Protein AF-A0A949ITB5-F1 (afdb_monomer_lite)

Secondary structure (DSSP, 8-state):
--HHHHHHHHGGGTT-B--EEEEEEEEEETTEEEEEEEEEEPTT-HHHHHHHHHHHHTT-EEEEE-TT--------TTEEEEEEEE-TTS-EEEEEEEE-

Sequence (100 aa):
MNHNGITALFNKFAGREIQVVENARTMNIGGQTCTFDEVSPVNGEPTLKEMEKTANDNGLRLRVWFPGTVGTMDLRMDRVNVRVSKAPDGKWRVGGISIG

Structure (mmCIF, N/CA/C/O backbone):
data_AF-A0A949ITB5-F1
#
_entry.id   AF-A0A949ITB5-F1
#
loop_
_atom_site.group_PDB
_atom_site.id
_atom_site.type_symbol
_atom_site.label_atom_id
_atom_site.label_alt_id
_atom_site.label_comp_id
_atom_site.label_asym_id
_atom_site.label_entity_id
_atom_site.label_seq_id
_atom_site.pdbx_PDB_ins_code
_atom_site.Cartn_x
_atom_site.Cartn_y
_atom_site.Cartn_z
_atom_site.occupancy
_atom_site.B_iso_or_equiv
_atom_site.auth_seq_id
_atom_site.auth_comp_id
_atom_site.auth_asym_id
_atom_site.auth_atom_id
_atom_site.pdbx_PDB_model_num
ATOM 1 N N . MET A 1 1 ? -2.264 -11.986 20.766 1.00 56.84 1 MET A N 1
ATOM 2 C CA . MET A 1 1 ? -2.896 -11.078 19.783 1.00 56.84 1 MET A CA 1
ATOM 3 C C . MET A 1 1 ? -4.024 -11.830 19.086 1.00 56.84 1 MET A C 1
ATOM 5 O O . MET A 1 1 ? -3.796 -12.953 18.652 1.00 56.84 1 MET A O 1
ATOM 9 N N . ASN A 1 2 ? -5.239 -11.277 19.048 1.00 61.72 2 ASN A N 1
ATOM 10 C CA . ASN A 1 2 ? -6.380 -11.920 18.387 1.00 61.72 2 ASN A CA 1
ATOM 11 C C . ASN A 1 2 ? -6.330 -11.620 16.879 1.00 61.72 2 ASN A C 1
ATOM 13 O O . ASN A 1 2 ? -6.561 -10.483 16.472 1.00 61.72 2 ASN A O 1
ATOM 17 N N . HIS A 1 3 ? -6.029 -12.633 16.066 1.00 60.22 3 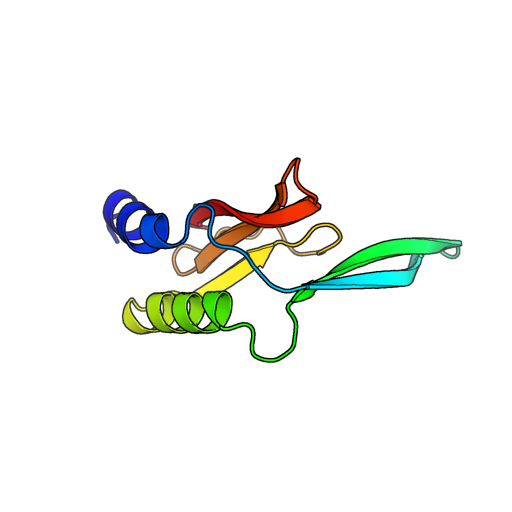HIS A N 1
ATOM 18 C CA . HIS A 1 3 ? -5.871 -12.500 14.613 1.00 60.22 3 HIS A CA 1
ATOM 19 C C . HIS A 1 3 ? -7.152 -11.990 13.934 1.00 60.22 3 HIS A C 1
ATOM 21 O O . HIS A 1 3 ? -7.080 -11.145 13.046 1.00 60.22 3 HIS A O 1
ATOM 27 N N . ASN A 1 4 ? -8.327 -12.401 14.425 1.00 64.19 4 ASN A N 1
ATOM 28 C CA . ASN A 1 4 ? -9.616 -11.967 13.880 1.00 64.19 4 ASN A CA 1
ATOM 29 C C . ASN A 1 4 ? -9.887 -10.475 14.134 1.00 64.19 4 ASN A C 1
ATOM 31 O O . ASN A 1 4 ? -10.516 -9.813 13.312 1.00 64.19 4 ASN A O 1
ATOM 35 N N . GLY A 1 5 ? -9.379 -9.929 15.245 1.00 75.31 5 GLY A N 1
ATOM 36 C CA . GLY A 1 5 ? -9.515 -8.507 15.568 1.00 75.31 5 GLY A CA 1
ATOM 37 C C . GLY A 1 5 ? -8.671 -7.611 14.661 1.00 75.31 5 GLY A C 1
ATOM 38 O O . GLY A 1 5 ? -9.131 -6.548 14.254 1.00 75.31 5 GLY A O 1
ATOM 39 N N . ILE A 1 6 ? -7.466 -8.056 14.289 1.00 73.62 6 ILE A N 1
ATOM 40 C CA . ILE A 1 6 ? -6.570 -7.272 13.427 1.00 73.62 6 ILE A CA 1
ATOM 41 C C . ILE A 1 6 ? -7.066 -7.283 11.980 1.00 73.62 6 ILE A C 1
ATOM 43 O O . ILE A 1 6 ? -7.112 -6.235 11.341 1.00 73.62 6 ILE A O 1
ATOM 47 N N . THR A 1 7 ? -7.513 -8.431 11.464 1.00 73.94 7 THR A N 1
ATOM 48 C CA . THR A 1 7 ? -8.136 -8.470 10.133 1.00 73.94 7 THR A CA 1
ATOM 49 C C . THR A 1 7 ? -9.365 -7.557 10.080 1.00 73.94 7 THR A C 1
ATOM 51 O O . THR A 1 7 ? -9.491 -6.757 9.156 1.00 73.94 7 THR A O 1
ATOM 54 N N . ALA A 1 8 ? -10.223 -7.580 11.107 1.00 82.38 8 ALA A N 1
ATOM 55 C CA . ALA A 1 8 ? -11.374 -6.680 11.189 1.00 82.38 8 ALA A CA 1
ATOM 56 C C . ALA A 1 8 ? -10.973 -5.192 11.237 1.00 82.38 8 ALA A C 1
ATOM 58 O O . ALA A 1 8 ? -11.584 -4.375 10.550 1.00 82.38 8 ALA A O 1
ATOM 59 N N . LEU A 1 9 ? -9.920 -4.846 11.986 1.00 86.62 9 LEU A N 1
ATOM 60 C CA . LEU A 1 9 ? -9.386 -3.483 12.074 1.00 86.62 9 LEU A CA 1
ATOM 61 C C . LEU A 1 9 ? -8.956 -2.938 10.704 1.00 86.62 9 LEU A C 1
ATOM 63 O O . LEU A 1 9 ? -9.179 -1.764 10.403 1.00 86.62 9 LEU A O 1
ATOM 67 N N . PHE A 1 10 ? -8.352 -3.788 9.874 1.00 89.88 10 PHE A N 1
ATOM 68 C CA . PHE A 1 10 ? -7.836 -3.396 8.566 1.00 89.88 10 PHE A CA 1
ATOM 69 C C . PHE A 1 10 ? -8.849 -3.544 7.422 1.00 89.88 10 PHE A C 1
ATOM 71 O O . PHE A 1 10 ? -8.657 -2.937 6.368 1.00 89.88 10 PHE A O 1
ATOM 78 N N . ASN A 1 11 ? -9.969 -4.247 7.624 1.00 87.94 11 ASN A N 1
ATOM 79 C CA . ASN A 1 11 ? -11.026 -4.381 6.613 1.00 87.94 11 ASN A CA 1
ATOM 80 C C . ASN A 1 11 ? -11.597 -3.033 6.141 1.00 87.94 11 ASN A C 1
ATOM 82 O O . ASN A 1 11 ? -12.039 -2.936 5.000 1.00 87.94 11 ASN A O 1
ATOM 86 N N . LYS A 1 12 ? -11.523 -1.966 6.954 1.00 91.06 12 LYS A N 1
ATOM 87 C CA . LYS A 1 12 ? -11.920 -0.603 6.540 1.00 91.06 12 LYS A CA 1
ATOM 88 C C . LYS A 1 12 ? -11.114 -0.049 5.352 1.00 91.06 12 LYS A C 1
ATOM 90 O O . LYS A 1 12 ? -11.519 0.944 4.744 1.00 91.06 12 LYS A O 1
ATOM 95 N N . PHE A 1 13 ? -9.963 -0.655 5.056 1.00 94.31 13 PHE A N 1
ATOM 96 C CA . PHE A 1 13 ? -9.096 -0.291 3.940 1.00 94.31 13 PHE A CA 1
ATOM 97 C C . PHE A 1 13 ? -9.331 -1.143 2.693 1.00 94.31 13 PHE A C 1
ATOM 99 O O . PHE A 1 13 ? -8.859 -0.763 1.626 1.00 94.31 13 PHE A O 1
ATOM 106 N N . ALA A 1 14 ? -10.050 -2.265 2.793 1.00 92.25 14 ALA A N 1
ATOM 107 C CA . ALA A 1 14 ? -10.295 -3.144 1.656 1.00 92.25 14 ALA A CA 1
ATOM 108 C C . ALA A 1 14 ? -10.993 -2.383 0.516 1.00 92.25 14 ALA A C 1
ATOM 110 O O . ALA A 1 14 ? -11.969 -1.664 0.730 1.00 92.25 14 ALA A O 1
ATOM 111 N N . GLY A 1 15 ? -10.463 -2.509 -0.701 1.00 93.69 15 GLY A N 1
ATOM 112 C CA . GLY A 1 15 ? -10.978 -1.828 -1.889 1.00 93.69 15 GLY A CA 1
ATOM 113 C C . GLY A 1 15 ? -10.660 -0.332 -1.981 1.00 93.69 15 GLY A C 1
ATOM 114 O O . GLY A 1 15 ? -10.995 0.280 -2.999 1.00 93.69 15 GLY A O 1
ATOM 115 N N . ARG A 1 16 ? -9.998 0.273 -0.983 1.00 96.19 16 ARG A N 1
ATOM 116 C CA . ARG A 1 16 ? -9.557 1.669 -1.091 1.00 96.19 16 ARG A CA 1
ATOM 117 C C . ARG A 1 16 ? -8.503 1.818 -2.178 1.00 96.19 16 ARG A C 1
ATOM 119 O O . ARG A 1 16 ? -7.643 0.953 -2.346 1.00 96.19 16 ARG A O 1
ATOM 126 N N . GLU A 1 17 ? -8.609 2.920 -2.907 1.00 96.56 17 GLU A N 1
ATOM 127 C CA . GLU A 1 17 ? -7.696 3.276 -3.984 1.00 96.56 17 GLU A CA 1
ATOM 128 C C . GLU A 1 17 ? -6.338 3.703 -3.418 1.00 96.56 17 GLU A C 1
ATOM 130 O O . GLU A 1 17 ? -6.273 4.442 -2.436 1.00 96.56 17 GLU A O 1
ATOM 135 N N . ILE A 1 18 ? -5.266 3.226 -4.046 1.00 96.56 18 ILE A N 1
ATOM 136 C CA . ILE A 1 18 ? -3.880 3.589 -3.758 1.00 96.56 18 ILE A CA 1
ATOM 137 C C . ILE A 1 18 ? -3.345 4.307 -4.988 1.00 96.56 18 ILE A C 1
ATOM 139 O O . ILE A 1 18 ? -3.374 3.763 -6.091 1.00 96.56 18 ILE A O 1
ATOM 143 N N . GLN A 1 19 ? -2.831 5.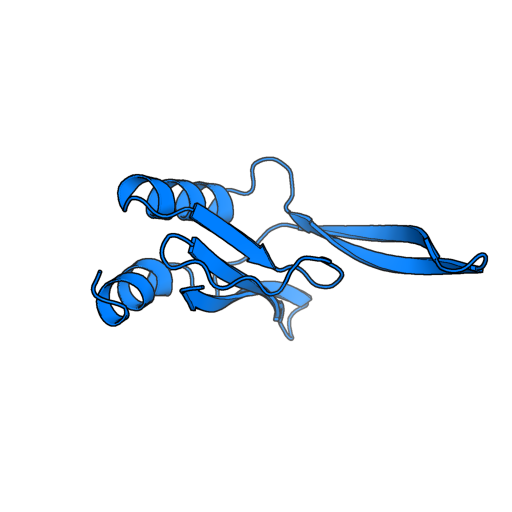517 -4.809 1.00 95.62 19 GLN A N 1
ATOM 144 C CA . GLN A 1 19 ? -2.142 6.215 -5.888 1.00 95.62 19 GLN A CA 1
ATOM 145 C C . GLN A 1 19 ? -0.731 5.647 -6.037 1.00 95.62 19 GLN A C 1
ATOM 147 O O . GLN A 1 19 ? 0.026 5.568 -5.066 1.00 95.62 19 GLN A O 1
ATOM 152 N N . VAL A 1 20 ? -0.370 5.259 -7.257 1.00 94.50 20 VAL A N 1
ATOM 153 C CA . VAL A 1 20 ? 0.916 4.622 -7.553 1.00 94.50 20 VAL A CA 1
ATOM 154 C C . VAL A 1 20 ? 1.609 5.279 -8.737 1.00 94.50 20 VAL A C 1
ATOM 156 O O . VAL A 1 20 ? 0.981 5.950 -9.555 1.00 94.50 20 VAL A O 1
ATOM 159 N N . VAL A 1 21 ? 2.905 5.023 -8.835 1.00 92.81 21 VAL A N 1
ATOM 160 C CA . VAL A 1 21 ? 3.728 5.238 -10.015 1.00 92.81 21 VAL A CA 1
ATOM 161 C C . VAL A 1 21 ? 4.092 3.862 -10.569 1.00 92.81 21 VAL A C 1
ATOM 163 O O . VAL A 1 21 ? 4.631 3.014 -9.855 1.00 92.81 21 VAL A O 1
ATOM 166 N N . GLU A 1 22 ? 3.768 3.635 -11.838 1.00 91.31 22 GLU A N 1
ATOM 167 C CA . GLU A 1 22 ? 4.200 2.453 -12.585 1.00 91.31 22 GLU A CA 1
ATOM 168 C C . GLU A 1 22 ? 5.534 2.786 -13.263 1.00 91.31 22 GLU A C 1
ATOM 170 O O . GLU A 1 22 ? 5.638 3.772 -13.992 1.00 91.31 22 GLU A O 1
ATOM 175 N N . ASN A 1 23 ? 6.564 1.994 -12.984 1.00 87.75 23 ASN A N 1
ATOM 176 C CA . ASN A 1 23 ? 7.925 2.175 -13.473 1.00 87.75 23 ASN A CA 1
ATOM 177 C C . ASN A 1 23 ? 8.432 0.880 -14.116 1.00 87.75 23 ASN A C 1
ATOM 179 O O . ASN A 1 23 ? 7.915 -0.203 -13.859 1.00 87.75 23 ASN A O 1
ATOM 183 N N . ALA A 1 24 ? 9.498 0.983 -14.907 1.00 86.62 24 ALA A N 1
ATOM 184 C CA . ALA A 1 24 ? 10.267 -0.171 -15.352 1.00 86.62 24 ALA A CA 1
ATOM 185 C C . ALA A 1 24 ? 11.579 -0.223 -14.569 1.00 86.62 24 ALA A C 1
ATOM 187 O O . ALA A 1 24 ? 12.362 0.732 -14.580 1.00 86.62 24 ALA A O 1
ATOM 188 N N . ARG A 1 25 ? 11.840 -1.347 -13.905 1.00 84.12 25 ARG A N 1
ATOM 189 C CA . ARG A 1 25 ? 13.087 -1.580 -13.184 1.00 84.12 25 ARG A CA 1
ATOM 190 C C . ARG A 1 25 ? 13.959 -2.539 -13.969 1.00 84.12 25 ARG A C 1
ATOM 192 O O . ARG A 1 25 ? 13.537 -3.630 -14.333 1.00 84.12 25 ARG A O 1
ATOM 199 N N . THR A 1 26 ? 15.201 -2.128 -14.203 1.00 88.06 26 THR A N 1
ATOM 200 C CA . THR A 1 26 ? 16.209 -2.958 -14.865 1.00 88.06 26 THR A CA 1
ATOM 201 C C . THR A 1 26 ? 17.248 -3.416 -13.849 1.00 88.06 26 THR A C 1
ATOM 203 O O . THR A 1 26 ? 17.780 -2.604 -13.091 1.00 88.06 26 THR A O 1
ATOM 206 N N . MET A 1 27 ? 17.528 -4.718 -13.812 1.00 86.69 27 MET A N 1
ATOM 207 C CA . MET A 1 27 ? 18.486 -5.338 -12.896 1.00 86.69 27 MET A CA 1
ATOM 208 C C . MET A 1 27 ? 19.341 -6.380 -13.609 1.00 86.69 27 MET A C 1
ATOM 210 O O . MET A 1 27 ? 18.838 -7.123 -14.445 1.00 86.69 27 MET A O 1
ATOM 214 N N . ASN A 1 28 ? 20.609 -6.497 -13.213 1.00 89.62 28 ASN A N 1
ATOM 215 C CA . ASN A 1 28 ? 21.445 -7.625 -13.611 1.00 89.62 28 ASN A CA 1
ATOM 216 C C . ASN A 1 28 ? 21.213 -8.809 -12.667 1.00 89.62 28 ASN A C 1
ATOM 218 O O . ASN A 1 28 ? 21.558 -8.736 -11.486 1.00 89.62 28 ASN A O 1
ATOM 222 N N . ILE A 1 29 ? 20.643 -9.896 -13.186 1.00 84.19 29 ILE A N 1
ATOM 223 C CA . ILE A 1 29 ? 20.378 -11.141 -12.455 1.00 84.19 29 ILE A CA 1
ATOM 224 C C . ILE A 1 29 ? 21.144 -12.260 -13.160 1.00 84.19 29 ILE A C 1
ATOM 226 O O . ILE A 1 29 ? 20.922 -12.524 -14.336 1.00 84.19 29 ILE A O 1
ATOM 230 N N . GLY A 1 30 ? 22.092 -12.897 -12.466 1.00 84.19 30 GLY A N 1
ATOM 231 C CA . GLY A 1 30 ? 22.876 -13.999 -13.042 1.00 84.19 30 GLY A CA 1
ATOM 232 C C . GLY A 1 30 ? 23.689 -13.619 -14.291 1.00 84.19 30 GLY A C 1
ATOM 233 O O . GLY A 1 30 ? 23.910 -14.463 -15.149 1.00 84.19 30 GLY A O 1
ATOM 234 N N . GLY A 1 31 ? 24.100 -12.351 -14.418 1.00 90.38 31 GLY A N 1
ATOM 235 C CA . GLY A 1 31 ? 24.827 -11.841 -15.589 1.00 90.38 31 GLY A CA 1
ATOM 236 C C . GLY A 1 31 ? 23.944 -11.436 -16.776 1.00 90.38 31 GLY A C 1
ATOM 237 O O . GLY A 1 31 ? 24.479 -11.022 -17.801 1.00 90.38 31 GLY A O 1
ATOM 238 N N . GLN A 1 32 ? 22.617 -11.521 -16.648 1.00 89.56 32 GLN A N 1
ATOM 239 C CA . GLN A 1 32 ? 21.661 -11.058 -17.655 1.00 89.56 32 GLN A CA 1
ATOM 240 C C . GLN A 1 32 ? 20.946 -9.786 -17.193 1.00 89.56 32 GLN A C 1
ATOM 242 O O . GLN A 1 32 ? 20.502 -9.697 -16.047 1.00 89.56 32 GLN A O 1
ATOM 247 N N . THR A 1 33 ? 20.803 -8.820 -18.102 1.00 92.69 33 THR A N 1
ATOM 248 C CA . THR A 1 33 ? 19.982 -7.625 -17.888 1.00 92.69 33 THR A CA 1
ATOM 249 C C . THR A 1 33 ? 18.508 -7.997 -18.026 1.00 92.69 33 THR A C 1
ATOM 251 O O . THR A 1 33 ? 18.043 -8.298 -19.125 1.00 92.69 33 THR A O 1
ATOM 254 N N . CYS A 1 34 ? 17.767 -7.950 -16.923 1.00 86.56 34 CYS A N 1
ATOM 255 C CA . CYS A 1 34 ? 16.330 -8.200 -16.878 1.00 86.56 34 CYS A CA 1
ATOM 256 C C . CYS A 1 34 ? 15.587 -6.895 -16.579 1.00 86.56 34 CYS A C 1
ATOM 258 O O . CYS A 1 34 ? 15.925 -6.204 -15.617 1.00 86.56 34 CYS A O 1
ATOM 260 N N . THR A 1 35 ? 14.550 -6.587 -17.356 1.00 87.81 35 THR A N 1
ATOM 261 C CA . THR A 1 35 ? 13.632 -5.471 -17.092 1.00 87.81 35 THR A CA 1
ATOM 262 C C . THR A 1 35 ? 12.279 -6.024 -16.671 1.00 87.81 35 THR A C 1
ATOM 264 O O . THR A 1 35 ? 11.770 -6.954 -17.295 1.00 87.81 35 THR A O 1
ATOM 267 N N . PHE A 1 36 ? 11.707 -5.470 -15.610 1.00 84.69 36 PHE A N 1
ATOM 268 C CA . PHE A 1 36 ? 10.397 -5.855 -15.103 1.00 84.69 36 PHE A CA 1
ATOM 269 C C . PHE A 1 36 ? 9.609 -4.633 -14.640 1.00 84.69 36 PHE A C 1
ATOM 271 O O . PHE A 1 36 ? 10.186 -3.623 -14.230 1.00 84.69 36 PHE A O 1
ATOM 278 N N . ASP A 1 37 ? 8.286 -4.747 -14.703 1.00 85.56 37 ASP A N 1
ATOM 279 C CA . ASP A 1 37 ? 7.383 -3.716 -14.209 1.00 85.56 37 ASP A CA 1
ATOM 280 C C . ASP A 1 37 ? 7.480 -3.641 -12.681 1.00 85.56 37 ASP A C 1
ATOM 282 O O . ASP A 1 37 ? 7.359 -4.644 -11.969 1.00 85.56 37 ASP A O 1
ATOM 286 N N . GLU A 1 38 ? 7.708 -2.436 -12.174 1.00 87.25 38 GLU A N 1
ATOM 287 C CA . GLU A 1 38 ? 7.757 -2.120 -10.754 1.00 87.25 38 GLU A CA 1
ATOM 288 C C . GLU A 1 38 ? 6.680 -1.088 -10.442 1.00 87.25 38 GLU A C 1
ATOM 290 O O . GLU A 1 38 ? 6.544 -0.067 -11.113 1.00 87.25 38 GLU A O 1
ATOM 295 N N . VAL A 1 39 ? 5.913 -1.347 -9.391 1.00 91.06 39 VAL A N 1
ATOM 296 C CA . VAL A 1 39 ? 4.863 -0.438 -8.941 1.00 91.06 39 VAL A CA 1
ATOM 297 C C . VAL A 1 39 ? 5.211 0.041 -7.547 1.00 91.06 39 VAL A C 1
ATOM 299 O O . VAL A 1 39 ? 5.469 -0.761 -6.650 1.00 91.06 39 VAL A O 1
ATOM 302 N N . SER A 1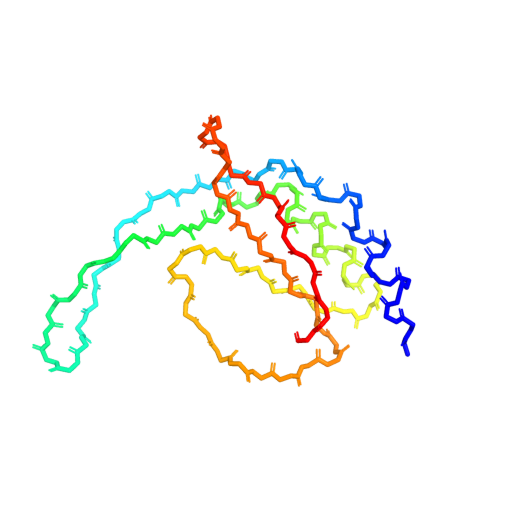 40 ? 5.215 1.356 -7.365 1.00 90.31 40 SER A N 1
ATOM 303 C CA . SER A 1 40 ? 5.496 1.997 -6.084 1.00 90.31 40 SER A CA 1
ATOM 304 C C . SER A 1 40 ? 4.402 3.010 -5.747 1.00 90.31 40 SER A C 1
ATOM 306 O O . SER A 1 40 ? 3.809 3.598 -6.649 1.00 90.31 40 SER A O 1
ATOM 308 N N . PRO A 1 41 ? 4.073 3.223 -4.465 1.00 93.50 41 PRO A N 1
ATOM 309 C CA . PRO A 1 41 ? 3.107 4.246 -4.096 1.00 93.50 41 PRO A CA 1
ATOM 310 C C . PRO A 1 41 ? 3.680 5.636 -4.381 1.00 93.50 41 PRO A C 1
ATOM 312 O O . PRO A 1 41 ? 4.890 5.854 -4.285 1.00 93.50 41 PRO A O 1
ATOM 315 N N . VAL A 1 42 ? 2.807 6.600 -4.674 1.00 94.25 42 VAL A N 1
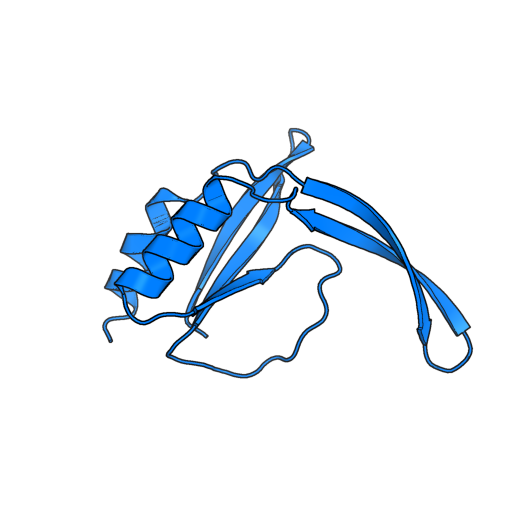ATOM 316 C CA . VAL A 1 42 ? 3.227 8.007 -4.704 1.00 94.25 42 VAL A CA 1
ATOM 317 C C . VAL A 1 42 ? 3.749 8.427 -3.329 1.00 94.25 42 VAL A C 1
ATOM 319 O O . VAL A 1 42 ? 3.311 7.918 -2.291 1.00 94.25 42 VAL A O 1
ATOM 322 N N . ASN A 1 43 ? 4.681 9.380 -3.302 1.00 91.00 43 ASN A N 1
ATOM 323 C CA . ASN A 1 43 ? 5.198 9.874 -2.034 1.00 91.00 43 ASN A CA 1
ATOM 324 C C . ASN A 1 43 ? 4.059 10.452 -1.184 1.00 91.00 43 ASN A C 1
ATOM 326 O O . ASN A 1 43 ? 3.335 11.353 -1.604 1.00 91.00 43 ASN A O 1
ATOM 330 N N . GLY A 1 44 ? 3.928 9.936 0.034 1.00 90.19 44 GLY A N 1
ATOM 331 C CA . GLY A 1 44 ? 2.932 10.396 0.981 1.00 90.19 44 GLY A CA 1
ATOM 332 C C . GLY A 1 44 ? 1.498 9.966 0.685 1.00 90.19 44 GLY A C 1
ATOM 333 O O . GLY A 1 44 ? 0.597 10.664 1.154 1.00 90.19 44 GLY A O 1
ATOM 334 N N . GLU A 1 45 ? 1.303 8.855 -0.034 1.00 95.31 45 GLU A N 1
ATOM 335 C CA . GLU A 1 45 ? -0.015 8.283 -0.327 1.00 95.31 45 GLU A CA 1
ATOM 336 C C . GLU A 1 45 ? -0.884 8.191 0.953 1.00 95.31 45 GLU A C 1
ATOM 338 O O . GLU A 1 45 ? -0.456 7.614 1.962 1.00 95.31 45 GLU A O 1
ATOM 343 N N . PRO A 1 46 ? -2.073 8.824 0.961 1.00 95.38 46 PRO A N 1
ATOM 344 C CA . PRO A 1 46 ? -2.854 9.029 2.179 1.00 95.38 46 PRO A CA 1
ATOM 345 C C . PRO A 1 46 ? -3.394 7.732 2.786 1.00 95.38 46 PRO A C 1
ATOM 347 O O . PRO A 1 46 ? -3.421 7.608 4.013 1.00 95.38 46 PRO A O 1
ATOM 350 N N . THR A 1 47 ? -3.800 6.761 1.965 1.00 95.75 47 THR A N 1
ATOM 351 C CA . THR A 1 47 ? -4.348 5.493 2.461 1.00 95.75 47 THR A CA 1
ATOM 352 C C . THR A 1 47 ? -3.275 4.690 3.193 1.00 95.75 47 THR A C 1
ATOM 354 O O . THR A 1 47 ? -3.507 4.242 4.313 1.00 95.75 47 THR A O 1
ATOM 357 N N . LEU A 1 48 ? -2.075 4.571 2.627 1.00 94.94 48 LEU A N 1
ATOM 358 C CA . LEU A 1 48 ? -0.933 3.889 3.223 1.00 94.94 48 LEU A CA 1
ATOM 359 C C . LEU A 1 48 ? -0.468 4.584 4.499 1.00 94.94 48 LEU A C 1
ATOM 361 O O . LEU A 1 48 ? -0.171 3.893 5.470 1.00 94.94 48 LEU A O 1
ATOM 365 N N . LYS A 1 49 ? -0.479 5.922 4.550 1.00 96.00 49 LYS A N 1
ATOM 366 C CA . LYS A 1 49 ? -0.210 6.666 5.794 1.00 96.00 49 LYS A CA 1
ATOM 367 C C . LYS A 1 49 ? -1.221 6.342 6.893 1.00 96.00 49 LYS A C 1
ATOM 369 O O . LYS A 1 49 ? -0.836 6.131 8.042 1.00 96.00 49 LYS A O 1
ATOM 374 N N . GLU A 1 50 ? -2.512 6.287 6.564 1.00 95.88 50 GLU A N 1
ATOM 375 C CA . GLU A 1 50 ? -3.547 5.915 7.538 1.00 95.88 50 GLU A CA 1
ATOM 376 C C . GLU A 1 50 ? -3.381 4.457 8.001 1.00 95.88 50 GLU A C 1
ATOM 378 O O . GLU A 1 50 ? -3.557 4.149 9.185 1.00 95.88 50 GLU A O 1
ATOM 383 N N . MET A 1 51 ? -3.008 3.558 7.088 1.00 94.75 51 MET A N 1
ATOM 384 C CA . MET A 1 51 ? -2.737 2.151 7.391 1.00 94.75 51 MET A CA 1
ATOM 385 C C . MET A 1 51 ? -1.506 1.979 8.277 1.00 94.75 51 MET A C 1
ATOM 387 O O . MET A 1 51 ? -1.556 1.214 9.237 1.00 94.75 51 MET A O 1
ATOM 391 N N . GLU A 1 52 ? -0.428 2.707 7.993 1.00 95.44 52 GLU A N 1
ATOM 392 C CA . GLU A 1 52 ? 0.799 2.701 8.787 1.00 95.44 52 GLU A CA 1
ATOM 393 C C . GLU A 1 52 ? 0.527 3.219 10.198 1.00 95.44 52 GLU A C 1
ATOM 395 O O . GLU A 1 52 ? 0.889 2.568 11.177 1.00 95.44 52 GLU A O 1
ATOM 400 N N . LYS A 1 53 ? -0.209 4.331 10.317 1.00 95.62 53 LYS A N 1
ATOM 401 C CA . LYS A 1 53 ? -0.659 4.835 11.616 1.00 95.62 53 LYS A CA 1
ATOM 402 C C . LYS A 1 53 ? -1.499 3.793 12.359 1.00 95.62 53 LYS A C 1
ATOM 404 O O . LYS A 1 53 ? -1.238 3.523 13.525 1.00 95.62 53 LYS A O 1
ATOM 409 N N . THR A 1 54 ? -2.470 3.176 11.683 1.00 94.38 54 THR A N 1
ATOM 410 C CA . THR A 1 54 ? -3.333 2.143 12.282 1.00 94.38 54 THR A CA 1
ATOM 411 C C . THR A 1 54 ? -2.516 0.937 12.760 1.00 94.38 54 THR A C 1
ATOM 413 O O . THR A 1 54 ? -2.790 0.412 13.837 1.00 94.38 54 THR A O 1
ATOM 416 N N . ALA A 1 55 ? -1.499 0.512 12.003 1.00 93.62 55 ALA A N 1
ATOM 417 C CA . ALA A 1 55 ? -0.590 -0.557 12.413 1.00 93.62 55 ALA A CA 1
ATOM 418 C C . ALA A 1 55 ? 0.192 -0.162 13.674 1.00 93.62 55 ALA A C 1
ATOM 420 O O . ALA A 1 55 ? 0.146 -0.878 14.675 1.00 93.62 55 ALA A O 1
ATOM 421 N N . ASN A 1 56 ? 0.829 1.010 13.648 1.00 93.88 56 ASN A N 1
ATOM 422 C CA . ASN A 1 56 ? 1.660 1.510 14.742 1.00 93.88 56 ASN A CA 1
ATOM 423 C C . ASN A 1 56 ? 0.860 1.698 16.039 1.00 93.88 56 ASN A C 1
ATOM 425 O O . ASN A 1 56 ? 1.307 1.253 17.095 1.00 93.88 56 ASN A O 1
ATOM 429 N N . ASP A 1 57 ? -0.350 2.261 15.954 1.00 93.88 57 ASP A N 1
ATOM 430 C CA . ASP A 1 57 ? -1.262 2.433 17.096 1.00 93.88 57 ASP A CA 1
ATOM 431 C C . ASP A 1 57 ? -1.641 1.089 17.755 1.00 93.88 57 ASP A C 1
ATOM 433 O O . ASP A 1 57 ? -2.063 1.056 18.909 1.00 93.88 57 ASP A O 1
ATOM 437 N N . ASN A 1 58 ? -1.480 -0.028 17.035 1.00 90.38 58 ASN A N 1
ATOM 438 C CA . ASN A 1 58 ? -1.786 -1.383 17.499 1.00 90.38 58 ASN A CA 1
ATOM 439 C C . ASN A 1 58 ? -0.529 -2.242 17.733 1.00 90.38 58 ASN A C 1
ATOM 441 O O . ASN A 1 58 ? -0.639 -3.457 17.901 1.00 90.38 58 ASN A O 1
ATOM 445 N N . GLY A 1 59 ? 0.664 -1.634 17.755 1.00 91.31 59 GLY A N 1
ATOM 446 C CA . GLY A 1 59 ? 1.930 -2.340 17.987 1.00 91.31 59 GLY A CA 1
ATOM 447 C C . GLY A 1 59 ? 2.352 -3.260 16.836 1.00 91.31 59 GLY A C 1
ATOM 448 O O . GLY A 1 59 ? 3.088 -4.221 17.056 1.00 91.31 59 GLY A O 1
ATOM 449 N N . LEU A 1 60 ? 1.869 -2.987 15.624 1.00 92.50 60 LEU A N 1
ATOM 450 C CA . LEU A 1 60 ? 2.139 -3.753 14.410 1.00 92.50 60 LEU A CA 1
ATOM 451 C C . LEU A 1 60 ? 2.976 -2.934 13.429 1.00 92.50 60 LEU A C 1
ATOM 453 O O . LEU A 1 60 ? 2.934 -1.706 13.415 1.00 92.50 60 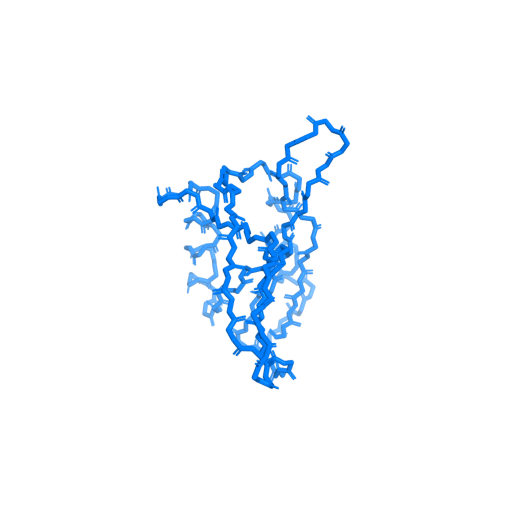LEU A O 1
ATOM 457 N N . ARG A 1 61 ? 3.686 -3.626 12.540 1.00 92.88 61 ARG A N 1
ATOM 458 C CA . ARG A 1 61 ? 4.374 -3.038 11.388 1.00 92.88 61 ARG A CA 1
ATOM 459 C C . ARG A 1 61 ? 3.585 -3.298 10.114 1.00 92.88 61 ARG A C 1
ATOM 461 O O . ARG A 1 61 ? 3.126 -4.416 9.887 1.00 92.88 61 ARG A O 1
ATOM 468 N N . LEU A 1 62 ? 3.466 -2.292 9.255 1.00 92.81 62 LEU A N 1
ATOM 469 C CA . LEU A 1 62 ? 2.861 -2.451 7.936 1.00 92.81 62 LEU A CA 1
ATOM 470 C C . LEU A 1 62 ? 3.910 -2.915 6.915 1.00 92.81 62 LEU A C 1
ATOM 472 O O . LEU A 1 62 ? 4.994 -2.343 6.821 1.00 92.81 62 LEU A O 1
ATOM 476 N N . ARG A 1 63 ? 3.565 -3.919 6.108 1.00 92.44 63 ARG A N 1
ATOM 477 C CA . ARG A 1 63 ? 4.282 -4.293 4.885 1.00 92.44 63 ARG A CA 1
ATOM 478 C C . ARG A 1 63 ? 3.311 -4.275 3.720 1.00 92.44 63 ARG A C 1
ATOM 480 O O . ARG A 1 63 ? 2.281 -4.942 3.754 1.00 92.44 63 ARG A O 1
ATOM 487 N N . VAL A 1 64 ? 3.654 -3.525 2.682 1.00 92.25 64 VAL A N 1
ATOM 488 C CA . VAL A 1 64 ? 2.826 -3.399 1.483 1.00 92.25 64 VAL A CA 1
ATOM 489 C C . VAL A 1 64 ? 3.482 -4.163 0.342 1.00 92.25 64 VAL A C 1
ATOM 491 O O . VAL A 1 64 ? 4.670 -4.003 0.075 1.00 92.25 64 VAL A O 1
ATOM 494 N N . TRP A 1 65 ? 2.699 -5.006 -0.316 1.00 91.94 65 TRP A N 1
ATOM 495 C CA . TRP A 1 65 ? 3.090 -5.813 -1.456 1.00 91.94 65 TRP A CA 1
ATOM 496 C C . TRP A 1 65 ? 2.472 -5.234 -2.717 1.00 91.94 65 TRP A C 1
ATOM 498 O O . TRP A 1 65 ? 1.271 -5.393 -2.961 1.00 91.94 65 TRP A O 1
ATOM 508 N N . PHE A 1 66 ? 3.314 -4.597 -3.522 1.00 90.06 66 PHE A N 1
ATOM 509 C CA . PHE A 1 66 ? 2.992 -4.229 -4.892 1.00 90.06 66 PHE A CA 1
ATOM 510 C C . PHE A 1 66 ? 3.487 -5.312 -5.857 1.00 90.06 66 PHE A C 1
ATOM 512 O O . PHE A 1 66 ? 4.438 -6.038 -5.539 1.00 90.06 66 PHE A O 1
ATOM 519 N N . PRO A 1 67 ? 2.891 -5.444 -7.052 1.00 84.19 67 PRO A N 1
ATOM 520 C CA . PRO A 1 67 ? 3.478 -6.251 -8.114 1.00 84.19 67 PRO A CA 1
ATOM 521 C C . PRO A 1 67 ? 4.926 -5.835 -8.389 1.00 84.19 67 PRO A C 1
ATOM 523 O O . PRO A 1 67 ? 5.261 -4.654 -8.345 1.00 84.19 67 PRO A O 1
ATOM 526 N N . GLY A 1 68 ? 5.795 -6.826 -8.590 1.00 77.38 68 GLY A N 1
ATOM 527 C CA . GLY A 1 68 ? 7.237 -6.614 -8.750 1.00 77.38 68 GLY A CA 1
ATOM 528 C C . GLY A 1 68 ? 8.013 -6.411 -7.440 1.00 77.38 68 GLY A C 1
ATOM 529 O O . GLY A 1 68 ? 9.241 -6.442 -7.458 1.00 77.38 68 GLY A O 1
ATOM 530 N N . THR A 1 69 ? 7.344 -6.271 -6.284 1.00 79.69 69 THR A N 1
ATOM 531 C CA . THR A 1 69 ? 8.038 -6.190 -4.987 1.00 79.69 69 THR A CA 1
ATOM 532 C C . THR A 1 69 ? 8.686 -7.532 -4.647 1.00 79.69 69 THR A C 1
ATOM 534 O O . THR A 1 69 ? 8.002 -8.540 -4.470 1.00 79.69 69 THR A O 1
ATOM 537 N N . VAL A 1 70 ? 10.010 -7.534 -4.494 1.00 75.00 70 VAL A N 1
ATOM 538 C CA . VAL A 1 70 ? 10.776 -8.691 -4.015 1.00 75.00 70 VAL A CA 1
ATOM 539 C C . VAL A 1 70 ? 10.956 -8.585 -2.506 1.00 75.00 70 VAL A C 1
ATOM 541 O O . VAL A 1 70 ? 11.341 -7.540 -1.985 1.00 75.00 70 VAL A O 1
ATOM 544 N N . GLY A 1 71 ? 10.727 -9.678 -1.785 1.00 76.62 71 GLY A N 1
ATOM 545 C CA . GLY A 1 71 ? 11.080 -9.737 -0.376 1.00 76.62 71 GLY A CA 1
ATOM 546 C C . GLY A 1 71 ? 11.020 -11.144 0.198 1.00 76.62 71 GLY A C 1
ATOM 547 O O . GLY A 1 71 ? 10.519 -12.071 -0.431 1.00 76.62 71 GLY A O 1
ATOM 548 N N . THR A 1 72 ? 11.548 -11.297 1.408 1.00 79.19 72 THR A N 1
ATOM 549 C CA . THR A 1 72 ? 11.616 -12.584 2.104 1.00 79.19 72 THR A CA 1
ATOM 550 C C . THR A 1 72 ? 10.239 -13.045 2.571 1.00 79.19 72 THR A C 1
ATOM 552 O O . THR A 1 72 ? 9.410 -12.225 2.979 1.00 79.19 72 THR A O 1
ATOM 555 N N . MET A 1 73 ? 10.023 -14.362 2.522 1.00 75.94 73 MET A N 1
ATOM 556 C CA . MET A 1 73 ? 8.889 -15.057 3.135 1.00 75.94 73 MET A CA 1
ATOM 557 C C . MET A 1 73 ? 9.250 -15.435 4.580 1.00 75.94 73 MET A C 1
ATOM 559 O O . MET A 1 73 ? 9.438 -16.603 4.905 1.00 75.94 73 MET A O 1
ATOM 563 N N . ASP A 1 74 ? 9.442 -14.436 5.436 1.00 82.38 74 ASP A N 1
ATOM 564 C CA . ASP A 1 74 ? 9.607 -14.618 6.882 1.00 82.38 74 ASP A CA 1
ATOM 565 C C . ASP A 1 74 ? 8.248 -14.490 7.574 1.00 82.38 74 ASP A C 1
ATOM 567 O O . ASP A 1 74 ? 7.501 -13.587 7.224 1.00 82.38 74 ASP A O 1
ATOM 571 N N . LEU A 1 75 ? 7.928 -15.357 8.541 1.00 79.94 75 LEU A N 1
ATOM 572 C CA . LEU A 1 75 ? 6.702 -15.241 9.336 1.00 79.94 75 LEU A CA 1
ATOM 573 C C . LEU A 1 75 ? 6.941 -14.330 10.545 1.00 79.94 75 LEU A C 1
ATOM 575 O O . LEU A 1 75 ? 7.766 -14.632 11.409 1.00 79.94 75 LEU A O 1
ATOM 579 N N . ARG A 1 76 ? 6.188 -13.235 10.627 1.00 84.31 76 ARG A N 1
ATOM 580 C CA . ARG A 1 76 ? 6.267 -12.222 11.679 1.00 84.31 76 ARG A CA 1
ATOM 581 C C . ARG A 1 76 ? 4.894 -11.906 12.253 1.00 84.31 76 ARG A C 1
ATOM 583 O O . ARG A 1 76 ? 4.047 -11.300 11.609 1.00 84.31 76 ARG A O 1
ATOM 590 N N . MET A 1 77 ? 4.706 -12.260 13.521 1.00 84.19 77 MET A N 1
ATOM 591 C CA . MET A 1 77 ? 3.447 -12.027 14.241 1.00 84.19 77 MET A CA 1
ATOM 592 C C . MET A 1 77 ? 3.210 -10.545 14.575 1.00 84.19 77 MET A C 1
ATOM 594 O O . MET A 1 77 ? 2.104 -10.173 14.953 1.00 84.19 77 MET A O 1
ATOM 598 N N . ASP A 1 78 ? 4.240 -9.705 14.443 1.00 89.19 78 ASP A N 1
ATOM 599 C CA . ASP A 1 78 ? 4.192 -8.256 14.648 1.00 89.19 78 ASP A CA 1
ATOM 600 C C . ASP A 1 78 ? 3.966 -7.477 13.342 1.00 89.19 78 ASP A C 1
ATOM 602 O O . ASP A 1 78 ? 4.189 -6.267 13.303 1.00 89.19 78 ASP A O 1
ATOM 606 N N . ARG A 1 79 ? 3.561 -8.148 12.253 1.00 90.88 79 ARG A N 1
ATOM 607 C CA . ARG A 1 79 ? 3.462 -7.545 10.922 1.00 90.88 79 ARG A CA 1
ATOM 608 C C . ARG A 1 79 ? 2.121 -7.829 10.246 1.00 90.88 79 ARG A C 1
ATOM 610 O O . ARG A 1 79 ? 1.614 -8.948 10.243 1.00 90.88 79 ARG A O 1
ATOM 617 N N . VAL A 1 80 ? 1.565 -6.780 9.649 1.00 91.56 80 VAL A N 1
ATOM 618 C CA . VAL A 1 80 ? 0.422 -6.831 8.735 1.00 91.56 80 VAL A CA 1
ATOM 619 C C . VAL A 1 80 ? 0.950 -6.718 7.314 1.00 91.56 80 VAL A C 1
ATOM 621 O O . VAL A 1 80 ? 1.591 -5.727 6.963 1.00 91.56 80 VAL A O 1
ATOM 624 N N . ASN A 1 81 ? 0.653 -7.717 6.490 1.00 91.56 81 ASN A N 1
ATOM 625 C CA . ASN A 1 81 ? 0.873 -7.670 5.055 1.00 91.56 81 ASN A CA 1
ATOM 626 C C . ASN A 1 81 ? -0.386 -7.186 4.360 1.00 91.56 81 ASN A C 1
ATOM 628 O O . ASN A 1 81 ? -1.477 -7.714 4.578 1.00 91.56 81 ASN A O 1
ATOM 632 N N . VAL A 1 82 ? -0.210 -6.232 3.461 1.00 91.94 82 VAL A N 1
ATOM 633 C CA . VAL A 1 82 ? -1.267 -5.713 2.606 1.00 91.94 82 VAL A CA 1
ATOM 634 C C . VAL A 1 82 ? -0.846 -5.892 1.166 1.00 91.94 82 VAL A C 1
ATOM 636 O O . VAL A 1 82 ? 0.213 -5.424 0.766 1.00 91.94 82 VAL A O 1
ATOM 639 N N . ARG A 1 83 ? -1.677 -6.560 0.374 1.00 93.00 83 ARG A N 1
ATOM 640 C CA . ARG A 1 83 ? -1.475 -6.721 -1.061 1.00 93.00 83 ARG A CA 1
ATOM 641 C C . ARG A 1 83 ? -2.273 -5.672 -1.812 1.00 93.00 83 ARG A C 1
ATOM 643 O O . ARG A 1 83 ? -3.486 -5.581 -1.629 1.00 93.00 83 ARG A O 1
ATOM 650 N N . VAL A 1 84 ? -1.598 -4.934 -2.682 1.00 94.31 84 VAL A N 1
ATOM 651 C CA . VAL A 1 84 ? -2.216 -3.976 -3.597 1.00 94.31 84 VAL A CA 1
ATOM 652 C C . VAL A 1 84 ? -2.253 -4.596 -4.991 1.00 94.31 84 VAL A C 1
ATOM 654 O O . VAL A 1 84 ? -1.288 -5.216 -5.440 1.00 94.31 84 VAL A O 1
ATOM 657 N N . SER A 1 85 ? -3.386 -4.471 -5.671 1.00 93.25 85 SER A N 1
ATOM 658 C CA . SER A 1 85 ? -3.601 -5.042 -7.003 1.00 93.25 85 SER A CA 1
ATOM 659 C C . SER A 1 85 ? -4.363 -4.077 -7.896 1.00 93.25 85 SER A C 1
ATOM 661 O O . SER A 1 85 ? -5.224 -3.333 -7.421 1.00 93.25 85 SER A O 1
ATOM 663 N N . LYS A 1 86 ? -4.068 -4.121 -9.196 1.00 93.94 86 LYS A N 1
ATOM 664 C CA . LYS A 1 86 ? -4.805 -3.379 -10.215 1.00 93.94 86 LYS A CA 1
ATOM 665 C C . LYS A 1 86 ? -6.164 -4.045 -10.433 1.00 93.94 86 LYS A C 1
ATOM 667 O O . LYS A 1 86 ? -6.240 -5.246 -10.688 1.00 93.94 86 LYS A O 1
ATOM 672 N N . ALA A 1 87 ? -7.230 -3.281 -10.261 1.00 92.81 87 ALA A N 1
ATOM 673 C CA . ALA A 1 87 ? -8.602 -3.717 -10.476 1.00 92.81 87 ALA A CA 1
ATOM 674 C C . ALA A 1 87 ? -8.998 -3.600 -11.966 1.00 92.81 87 ALA A C 1
ATOM 676 O O . ALA A 1 87 ? -8.277 -2.959 -12.735 1.00 92.81 87 ALA A O 1
ATOM 677 N N . PRO A 1 88 ? -10.144 -4.173 -12.391 1.00 93.25 88 PRO A N 1
ATOM 678 C CA . PRO A 1 88 ? -10.567 -4.167 -13.799 1.00 93.25 88 PRO A CA 1
ATOM 679 C C . PRO A 1 88 ? -10.766 -2.777 -14.417 1.00 93.25 88 PRO A C 1
ATOM 681 O O . PRO A 1 88 ? -10.675 -2.626 -15.628 1.00 93.25 88 PRO A O 1
ATOM 684 N N . ASP A 1 89 ? -11.015 -1.758 -13.596 1.00 93.56 89 ASP A N 1
ATOM 685 C CA . ASP A 1 89 ? -11.136 -0.358 -14.023 1.00 93.56 89 ASP A CA 1
ATOM 686 C C . ASP A 1 89 ? -9.781 0.369 -14.129 1.00 93.56 89 ASP A C 1
ATOM 688 O O . ASP A 1 89 ? -9.736 1.588 -14.283 1.00 93.56 89 ASP A O 1
ATOM 692 N N . GLY A 1 90 ? -8.670 -0.363 -14.007 1.00 92.00 90 GLY A N 1
ATOM 693 C CA . GLY A 1 90 ? -7.312 0.166 -14.099 1.00 92.00 90 GLY A CA 1
ATOM 694 C C . GLY A 1 90 ? -6.793 0.827 -12.822 1.00 92.00 90 GLY A C 1
ATOM 695 O O . GLY A 1 90 ? -5.623 1.210 -12.786 1.00 92.00 90 GLY A O 1
ATOM 696 N N . LYS A 1 91 ? -7.605 0.932 -11.763 1.00 95.25 91 LYS A N 1
ATOM 697 C CA . LYS A 1 91 ? -7.202 1.560 -10.498 1.00 95.25 91 LYS A CA 1
ATOM 698 C C . LYS A 1 91 ? -6.528 0.568 -9.561 1.00 95.25 91 LYS A C 1
ATOM 700 O O . LYS A 1 91 ? -6.925 -0.594 -9.464 1.00 95.25 91 LYS A O 1
ATOM 705 N N . TRP A 1 92 ? -5.540 1.037 -8.813 1.00 95.38 92 TRP A N 1
ATOM 706 C CA . TRP A 1 92 ? -4.845 0.238 -7.809 1.00 95.38 92 TRP A CA 1
ATOM 707 C C . TRP A 1 92 ? -5.602 0.264 -6.493 1.00 95.38 92 TRP A C 1
ATOM 709 O O . TRP A 1 92 ? -5.977 1.331 -6.015 1.00 95.38 92 TRP A O 1
ATOM 719 N N . ARG A 1 93 ? -5.856 -0.909 -5.912 1.00 96.50 93 ARG A N 1
ATOM 720 C CA . ARG A 1 93 ? -6.637 -1.036 -4.679 1.00 96.50 93 ARG A CA 1
ATOM 721 C C . ARG A 1 93 ? -6.019 -2.006 -3.694 1.00 96.50 93 ARG A C 1
ATOM 723 O O . ARG A 1 93 ? -5.379 -2.984 -4.084 1.00 96.50 93 ARG A O 1
ATOM 730 N N . VAL A 1 94 ? -6.282 -1.761 -2.415 1.00 94.44 94 VAL A N 1
ATOM 731 C CA . VAL A 1 94 ? -6.035 -2.721 -1.333 1.00 94.44 94 VAL A CA 1
ATOM 732 C C 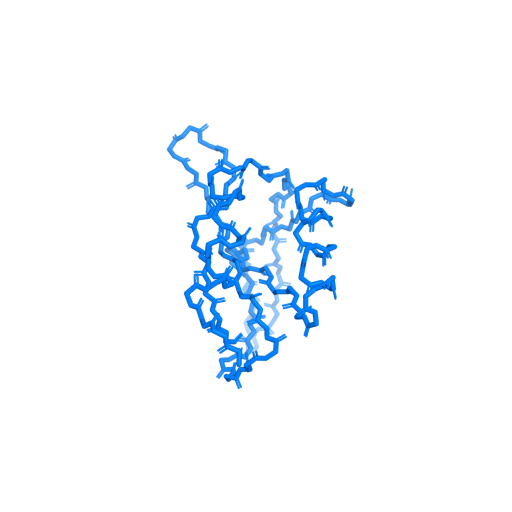. VAL A 1 94 ? -6.892 -3.966 -1.574 1.00 94.44 94 VAL A C 1
ATOM 734 O O . VAL A 1 94 ? -8.120 -3.891 -1.547 1.00 94.44 94 VAL A O 1
ATOM 737 N N . GLY A 1 95 ? -6.248 -5.102 -1.830 1.00 87.62 95 GLY A N 1
ATOM 738 C CA . GLY A 1 95 ? -6.911 -6.368 -2.138 1.00 87.62 95 GLY A CA 1
ATOM 739 C C . GLY A 1 95 ? -6.925 -7.333 -0.955 1.00 87.62 95 GLY A C 1
ATOM 740 O O . GLY A 1 95 ? -7.986 -7.675 -0.445 1.00 87.62 95 GLY A O 1
ATOM 741 N N . GLY A 1 96 ? -5.743 -7.788 -0.530 1.00 86.62 96 GLY A N 1
ATOM 742 C CA . GLY A 1 96 ? -5.592 -8.820 0.503 1.00 86.62 96 GLY A CA 1
ATOM 743 C C . GLY A 1 96 ? -4.904 -8.294 1.755 1.00 86.62 96 GLY A C 1
ATOM 744 O O . GLY A 1 96 ? -3.970 -7.504 1.649 1.00 86.62 96 GLY A O 1
ATOM 745 N N . ILE A 1 97 ? -5.343 -8.749 2.928 1.00 88.81 97 ILE A N 1
ATOM 746 C CA . ILE A 1 97 ? -4.776 -8.357 4.221 1.00 88.81 97 ILE A CA 1
ATOM 747 C C . ILE A 1 97 ? -4.535 -9.619 5.044 1.00 88.81 97 ILE A C 1
ATOM 749 O O . ILE A 1 97 ? -5.446 -10.430 5.217 1.00 88.81 97 ILE A O 1
ATOM 753 N N . SER A 1 98 ? -3.316 -9.797 5.543 1.00 87.12 98 SER A N 1
ATOM 754 C CA . SER A 1 98 ? -2.947 -10.944 6.374 1.00 87.12 98 SER A CA 1
ATOM 755 C C . SER A 1 98 ? -1.955 -10.560 7.466 1.00 87.12 98 SER A C 1
ATOM 757 O O . SER A 1 98 ? -1.258 -9.551 7.373 1.00 87.12 98 SER A O 1
ATOM 759 N N . ILE A 1 99 ? -1.885 -11.384 8.507 1.00 84.62 99 ILE A N 1
ATOM 760 C CA . ILE A 1 99 ? -0.843 -11.305 9.533 1.00 84.62 99 ILE A CA 1
ATOM 761 C C . ILE A 1 99 ? 0.292 -12.234 9.126 1.00 84.62 99 ILE A C 1
ATOM 763 O O . ILE A 1 99 ? 0.024 -13.374 8.739 1.00 84.62 99 ILE A O 1
ATOM 767 N N . GLY A 1 100 ? 1.533 -11.749 9.196 1.00 75.88 100 GLY A N 1
ATOM 768 C CA . GLY A 1 100 ? 2.720 -12.564 8.941 1.00 75.88 100 GLY A CA 1
ATOM 769 C C . GLY A 1 100 ? 3.937 -11.812 8.451 1.00 75.88 100 GLY A C 1
ATOM 770 O O . GLY A 1 100 ? 3.895 -10.607 8.138 1.00 75.88 100 GLY A O 1
#

pLDDT: mean 88.27, std 8.08, range [56.84, 96.56]

Foldseek 3Di:
DDFVVVCVLCVVQFFPFFAKDWDWDWDQDPNDIDIDIDIDGDPPTPSVVVVQVSLVVVQAGEDEDEPVDDDDPDADQRYKYWYWDQDPVRTIGTHDIGHD

Radius of gyration: 14.87 Å; chains: 1; bounding box: 37×26×38 Å